Protein AF-A0A653DN55-F1 (afdb_monomer_lite)

Foldseek 3Di:
DPDDPDDDDDDDPPCPVVVVVVVVVVVVVVVVVVVVVCCCVVPVVVVVVVVVVCVVPDDPVVVVVVCQVVVVDPVHHD

Organism: Callosobruchus maculatus (NCBI:txid64391)

InterPro domains:
  IPR034884 Mitochondrial cytochrome c oxidase subunit VIc/VIIs [PF02937] (8-76)
  IPR037169 Mitochondrial cytochrome c oxidase subunit VIc/VIIs superfamily [G3DSA:4.10.93.10] (6-77)
  IPR037169 Mitochondrial cytochrome c oxidase subunit VIc/VIIs superfamily [SSF81415] (8-76)
  IPR051389 Cytochrome c oxidase subunit VIc [PTHR48416] (4-78)

pLDDT: mean 91.52, std 10.81, range [46.41, 98.44]

Structure (mmCIF, N/CA/C/O backbone):
data_AF-A0A653DN55-F1
#
_entry.id   AF-A0A653DN55-F1
#
loop_
_atom_site.group_PDB
_atom_site.id
_atom_site.type_symbol
_atom_site.label_atom_id
_atom_site.label_alt_id
_atom_site.label_comp_id
_atom_site.label_asym_id
_atom_site.label_entity_id
_atom_site.label_seq_id
_atom_site.pdbx_PDB_ins_code
_atom_sit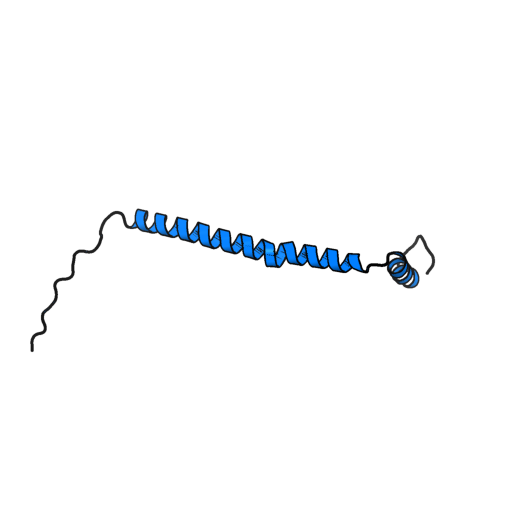e.Cartn_x
_atom_site.Cartn_y
_atom_site.Cartn_z
_atom_site.occupancy
_atom_site.B_iso_or_equiv
_atom_site.auth_seq_id
_atom_site.auth_comp_id
_atom_site.auth_asym_id
_atom_site.auth_atom_id
_atom_site.pdbx_PDB_model_num
ATOM 1 N N . MET A 1 1 ? -23.808 -34.500 48.245 1.00 46.41 1 MET A N 1
ATOM 2 C CA . MET A 1 1 ? -23.031 -33.264 48.011 1.00 46.41 1 MET A CA 1
ATOM 3 C C . MET A 1 1 ? -23.819 -32.369 47.061 1.00 46.41 1 MET A C 1
ATOM 5 O O . MET A 1 1 ? -23.616 -32.440 45.858 1.00 46.41 1 MET A O 1
ATOM 9 N N . SER A 1 2 ? -24.793 -31.612 47.577 1.00 47.53 2 SER A N 1
ATOM 10 C CA . SER A 1 2 ? -25.573 -30.676 46.754 1.00 47.53 2 SER A CA 1
ATOM 11 C C . SER A 1 2 ? -24.737 -29.407 46.589 1.00 47.53 2 SER A C 1
ATOM 13 O O . SER A 1 2 ? -24.544 -28.668 47.552 1.00 47.53 2 SER A O 1
ATOM 15 N N . GLY A 1 3 ? -24.117 -29.243 45.419 1.00 54.25 3 GLY A N 1
ATOM 16 C CA . GLY A 1 3 ? -23.223 -28.127 45.117 1.00 54.25 3 GLY A CA 1
ATOM 17 C C . GLY A 1 3 ? -23.978 -26.800 45.132 1.00 54.25 3 G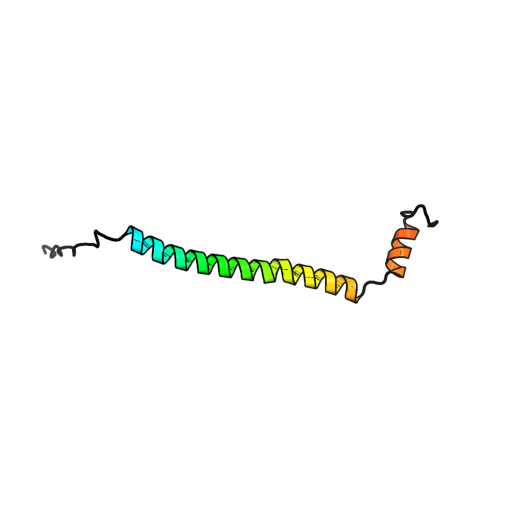LY A C 1
ATOM 18 O O . GLY A 1 3 ? -25.080 -26.701 44.595 1.00 54.25 3 GLY A O 1
ATOM 19 N N . ALA A 1 4 ? -23.398 -25.786 45.769 1.00 62.53 4 ALA A N 1
ATOM 20 C CA . ALA A 1 4 ? -23.975 -24.454 45.854 1.00 62.53 4 ALA A CA 1
ATOM 21 C C . ALA A 1 4 ? -24.271 -23.895 44.450 1.00 62.53 4 ALA A C 1
ATOM 23 O O . ALA A 1 4 ? -23.359 -23.636 43.665 1.00 62.53 4 ALA A O 1
ATOM 24 N N . VAL A 1 5 ? -25.552 -23.687 44.139 1.00 67.94 5 VAL A N 1
ATOM 25 C CA . VAL A 1 5 ? -25.978 -22.939 42.953 1.00 67.94 5 VAL A CA 1
ATOM 26 C C . VAL A 1 5 ? -25.641 -21.469 43.198 1.00 67.94 5 VAL A C 1
ATOM 28 O O . VAL A 1 5 ? -26.337 -20.768 43.933 1.00 67.94 5 VAL A O 1
ATOM 31 N N . GLY A 1 6 ? -24.535 -21.001 42.621 1.00 73.75 6 GLY A N 1
ATOM 32 C CA . GLY A 1 6 ? -24.166 -19.589 42.653 1.00 73.75 6 GLY A CA 1
ATOM 33 C C . GLY A 1 6 ? -25.207 -18.745 41.914 1.00 73.75 6 GLY A C 1
ATOM 34 O O . GLY A 1 6 ? -25.509 -19.004 40.749 1.00 73.75 6 GLY A O 1
ATOM 35 N N . LYS A 1 7 ? -25.766 -17.721 42.572 1.00 75.00 7 LYS A N 1
ATOM 36 C CA . LYS A 1 7 ? -26.624 -16.730 41.903 1.00 75.00 7 LYS A CA 1
ATOM 37 C C . LYS A 1 7 ? -25.786 -15.940 40.894 1.00 75.00 7 LYS A C 1
ATOM 39 O O . LYS A 1 7 ? -24.819 -15.287 41.279 1.00 75.00 7 LYS A O 1
ATOM 44 N N . ALA A 1 8 ? -26.172 -15.975 39.620 1.00 81.69 8 ALA A N 1
ATOM 45 C CA . ALA A 1 8 ? -25.531 -15.174 38.583 1.00 81.69 8 ALA A CA 1
ATOM 46 C C . ALA A 1 8 ? -25.745 -13.673 38.848 1.00 81.69 8 ALA A C 1
ATOM 48 O O . ALA A 1 8 ? -26.864 -13.230 39.123 1.00 81.69 8 ALA A O 1
ATOM 49 N N . ALA A 1 9 ? -24.669 -12.888 38.764 1.00 86.88 9 ALA A N 1
ATOM 50 C CA . ALA A 1 9 ? -24.750 -11.435 38.852 1.00 86.88 9 ALA A CA 1
ATOM 51 C C . ALA A 1 9 ? -25.521 -10.870 37.649 1.00 86.88 9 ALA A C 1
ATOM 53 O O . ALA A 1 9 ? -25.439 -11.395 36.537 1.00 86.88 9 ALA A O 1
ATOM 54 N N . LYS A 1 10 ? -26.281 -9.790 37.867 1.00 86.81 10 LYS A N 1
ATOM 55 C CA . LYS A 1 10 ? -27.089 -9.182 36.805 1.00 86.81 10 LYS A CA 1
ATOM 56 C C . LYS A 1 10 ? -26.166 -8.619 35.710 1.00 86.81 10 LYS A C 1
ATOM 58 O O . LYS A 1 10 ? -25.315 -7.787 36.028 1.00 86.81 10 LYS A O 1
ATOM 63 N N . PRO A 1 11 ? -26.328 -9.033 34.442 1.00 91.12 11 PRO A N 1
ATOM 64 C CA . PRO A 1 11 ? -25.505 -8.530 33.350 1.00 91.12 11 PRO A CA 1
ATOM 65 C C . PRO A 1 11 ? -25.863 -7.079 33.006 1.00 91.12 11 PRO A C 1
ATOM 67 O O . PRO A 1 11 ? -26.900 -6.554 33.423 1.00 91.12 11 PRO A O 1
ATOM 70 N N . GLN A 1 12 ? -25.017 -6.433 32.204 1.00 91.00 12 GLN A N 1
ATOM 71 C CA . GLN A 1 12 ? -25.321 -5.114 31.655 1.00 91.00 12 GLN A CA 1
ATOM 72 C C . GLN A 1 12 ? -26.513 -5.214 30.689 1.00 91.00 12 GLN A C 1
ATOM 74 O O . GLN A 1 12 ? -26.465 -5.966 29.721 1.00 91.00 12 GLN A O 1
ATOM 79 N N . LEU A 1 13 ? -27.580 -4.447 30.938 1.00 93.31 13 LEU A N 1
ATOM 80 C CA . LEU A 1 13 ? -28.816 -4.473 30.131 1.00 93.31 13 LEU A CA 1
ATOM 81 C C . LEU A 1 13 ? -29.055 -3.180 29.339 1.00 93.31 13 LEU A C 1
ATOM 83 O O . LEU A 1 13 ? -30.035 -3.078 28.605 1.00 93.31 13 LEU A O 1
ATOM 87 N N . ARG A 1 14 ? -28.205 -2.160 29.509 1.00 94.19 14 ARG A N 1
ATOM 88 C CA . ARG A 1 14 ? -28.352 -0.847 28.863 1.00 94.19 14 ARG A CA 1
ATOM 89 C C . ARG A 1 14 ? -27.024 -0.375 28.286 1.00 94.19 14 ARG A C 1
ATOM 91 O O . ARG A 1 14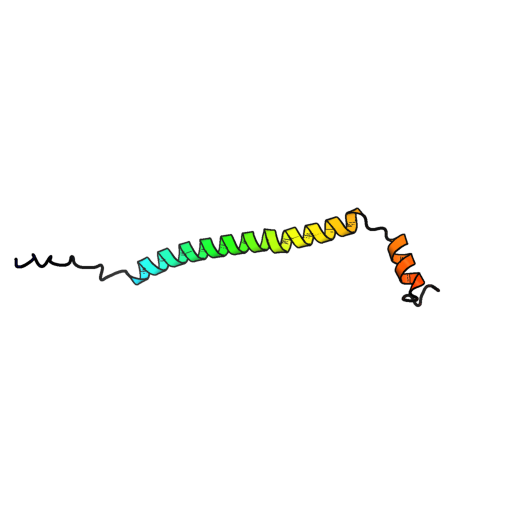 ? -25.963 -0.736 28.778 1.00 94.19 14 ARG A O 1
ATOM 98 N N . GLY A 1 15 ? -27.090 0.443 27.235 1.00 94.00 15 GLY A N 1
ATOM 99 C CA . GLY A 1 15 ? -25.902 1.056 26.627 1.00 94.00 15 GLY A CA 1
ATOM 100 C C . GLY A 1 15 ? -25.012 0.104 25.817 1.00 94.00 15 GLY A C 1
ATOM 101 O O . GLY A 1 15 ? -23.935 0.515 25.394 1.00 94.00 15 GLY A O 1
ATOM 102 N N . LEU A 1 16 ? -25.466 -1.128 25.560 1.00 95.31 16 LEU A N 1
ATOM 103 C CA . LEU A 1 16 ? -24.710 -2.156 24.834 1.00 95.31 16 LEU A CA 1
ATOM 104 C C . LEU A 1 16 ? -24.280 -1.678 23.438 1.00 95.31 16 LEU A C 1
ATOM 106 O O . LEU A 1 16 ? -23.110 -1.786 23.078 1.00 95.31 16 LEU A O 1
ATOM 110 N N . LEU A 1 17 ? -25.200 -1.050 22.696 1.00 95.62 17 LEU A N 1
ATOM 111 C CA . LEU A 1 17 ? -24.915 -0.510 21.365 1.00 95.62 17 LEU A CA 1
ATOM 112 C C . LEU A 1 17 ? -23.833 0.577 21.403 1.00 95.62 17 LEU A C 1
ATOM 114 O O . LEU A 1 17 ? -22.902 0.566 20.607 1.00 95.62 17 LEU A O 1
ATOM 118 N N . HIS A 1 18 ? -23.927 1.507 22.351 1.00 96.19 18 HIS A N 1
ATOM 119 C CA . HIS A 1 18 ? -22.962 2.596 22.478 1.00 96.19 18 HIS A CA 1
ATOM 120 C C . HIS A 1 18 ? -21.560 2.080 22.837 1.00 96.19 18 HIS A C 1
ATOM 122 O O . HIS A 1 18 ? -20.564 2.572 22.306 1.00 96.19 18 HIS A O 1
ATOM 128 N N . GLN A 1 19 ? -21.473 1.057 23.692 1.00 95.19 19 GLN A N 1
ATOM 129 C CA . GLN A 1 19 ? -20.207 0.400 24.013 1.00 95.19 19 GLN A CA 1
ATOM 130 C C . GLN A 1 19 ? -19.602 -0.293 22.784 1.00 95.19 19 GLN A C 1
ATOM 132 O O . GLN A 1 19 ? -18.405 -0.156 22.530 1.00 95.19 19 GLN A O 1
ATOM 137 N N . GLN A 1 20 ? -20.429 -0.976 21.990 1.00 96.19 20 GLN A N 1
ATOM 138 C CA . GLN A 1 20 ? -19.987 -1.644 20.769 1.00 96.19 20 GLN A CA 1
ATOM 139 C C . GLN A 1 20 ? -19.516 -0.647 19.701 1.00 96.19 20 GLN A C 1
ATOM 141 O O . GLN A 1 20 ? -18.464 -0.848 19.102 1.00 96.19 20 GLN A O 1
ATOM 146 N N . ILE A 1 21 ? -20.239 0.460 19.502 1.00 97.56 21 ILE A N 1
ATOM 147 C CA . ILE A 1 21 ? -19.847 1.514 18.554 1.00 97.56 21 ILE A CA 1
ATOM 148 C C . ILE A 1 21 ? -18.486 2.104 18.932 1.00 97.56 21 ILE A C 1
ATOM 150 O O . ILE A 1 21 ? -17.616 2.223 18.073 1.00 97.56 21 ILE A O 1
ATOM 154 N N . LYS A 1 22 ? -18.266 2.425 20.213 1.00 96.88 22 LYS A N 1
ATOM 155 C CA . LYS A 1 22 ? -16.977 2.958 20.683 1.00 96.88 22 LYS A CA 1
ATOM 156 C C . LYS A 1 22 ? -15.816 2.024 20.360 1.00 96.88 22 LYS A C 1
ATOM 158 O O . LYS A 1 22 ? -14.798 2.472 19.841 1.00 96.88 22 LYS A O 1
ATOM 163 N N . PHE A 1 23 ? -15.985 0.734 20.643 1.00 96.62 23 PHE A N 1
ATOM 164 C CA . PHE A 1 23 ? -14.967 -0.266 20.343 1.00 96.62 23 PHE A CA 1
ATOM 165 C C . PHE A 1 23 ? -14.718 -0.390 18.834 1.00 96.62 23 PHE A C 1
ATOM 167 O O . PHE A 1 23 ? -13.572 -0.344 18.387 1.00 96.62 23 PHE A O 1
ATOM 174 N N . ASN A 1 24 ? -15.788 -0.466 18.042 1.00 97.81 24 ASN A N 1
ATOM 175 C CA . ASN A 1 24 ? -15.694 -0.622 16.594 1.00 97.81 24 ASN A CA 1
ATOM 176 C C . ASN A 1 24 ? -15.024 0.575 15.913 1.00 97.81 24 ASN A C 1
ATOM 178 O O . ASN A 1 24 ? -14.269 0.371 14.970 1.00 97.81 24 ASN A O 1
ATOM 182 N N . ILE A 1 25 ? -15.254 1.806 16.381 1.00 98.06 25 ILE A N 1
ATOM 183 C CA . ILE A 1 25 ? -14.599 2.999 15.820 1.00 98.06 25 ILE A CA 1
ATOM 184 C C . ILE A 1 25 ? -13.083 2.936 16.033 1.00 98.06 25 ILE A C 1
ATOM 186 O O . ILE A 1 25 ? -12.322 3.191 15.101 1.00 98.06 25 ILE A O 1
ATOM 190 N N . ILE A 1 26 ? -12.638 2.558 17.235 1.00 98.00 26 ILE A N 1
ATOM 191 C CA . ILE A 1 26 ? -11.207 2.422 17.545 1.00 98.00 26 ILE A CA 1
ATOM 192 C C . ILE A 1 26 ? -10.583 1.329 16.673 1.00 98.00 26 ILE A C 1
ATOM 194 O O . ILE A 1 26 ? -9.535 1.543 16.062 1.00 98.00 26 ILE A O 1
ATOM 198 N N . LEU A 1 27 ? -11.251 0.177 16.569 1.00 98.19 27 LEU A N 1
ATOM 199 C CA . LEU A 1 27 ? -10.789 -0.930 15.737 1.00 98.19 27 LEU A CA 1
ATOM 200 C C . LEU A 1 27 ? -10.723 -0.536 14.255 1.00 98.19 27 LEU A C 1
ATOM 202 O O . LEU A 1 27 ? -9.727 -0.813 13.593 1.00 98.19 27 LEU A O 1
ATOM 206 N N . ALA A 1 28 ? -11.745 0.148 13.741 1.00 98.19 28 ALA A N 1
ATOM 207 C CA . ALA A 1 28 ? -11.788 0.605 12.358 1.00 98.19 28 ALA A CA 1
ATOM 208 C C . ALA A 1 28 ? -10.644 1.577 12.046 1.00 98.19 28 ALA A C 1
ATOM 210 O O . ALA A 1 28 ? -9.977 1.423 11.024 1.00 98.19 28 ALA A O 1
ATOM 211 N N . ALA A 1 29 ? -10.367 2.533 12.939 1.00 98.19 29 ALA A N 1
ATOM 212 C CA . ALA A 1 29 ? -9.253 3.463 12.779 1.00 98.19 29 ALA A CA 1
ATOM 213 C C . ALA A 1 29 ? -7.899 2.735 12.768 1.00 98.19 29 ALA A C 1
ATOM 215 O O . ALA A 1 29 ? -7.052 3.021 11.920 1.00 98.19 29 ALA A O 1
ATOM 216 N N . ALA A 1 30 ? -7.710 1.757 13.659 1.00 98.38 30 ALA A N 1
ATOM 217 C CA . ALA A 1 30 ? -6.493 0.953 13.703 1.00 98.38 30 ALA A CA 1
ATOM 218 C C . ALA A 1 30 ? -6.298 0.145 12.409 1.00 98.38 30 ALA A C 1
ATOM 220 O O . ALA A 1 30 ? -5.230 0.201 11.800 1.00 98.38 30 ALA A O 1
ATOM 221 N N . VAL A 1 31 ? -7.339 -0.555 11.947 1.00 98.38 31 VAL A N 1
ATOM 222 C CA . VAL A 1 31 ? -7.288 -1.358 10.715 1.00 98.38 31 VAL A CA 1
ATOM 223 C C . VAL A 1 31 ? -7.040 -0.475 9.491 1.00 98.38 31 VAL A C 1
ATOM 225 O O . VAL A 1 31 ? -6.201 -0.814 8.658 1.00 98.38 31 VAL A O 1
ATOM 228 N N . ALA A 1 32 ? -7.702 0.681 9.401 1.00 98.31 32 ALA A N 1
ATOM 229 C CA . ALA A 1 32 ? -7.475 1.640 8.324 1.00 98.31 32 ALA A CA 1
ATOM 230 C C . ALA A 1 32 ? -6.029 2.163 8.320 1.00 98.31 32 ALA A C 1
ATOM 232 O O . ALA A 1 32 ? -5.399 2.224 7.263 1.00 98.31 32 ALA A O 1
ATOM 233 N N . GLY A 1 33 ? -5.474 2.477 9.495 1.00 98.38 33 GLY A N 1
ATOM 234 C CA . GLY A 1 33 ? -4.079 2.895 9.639 1.00 98.38 33 GLY A CA 1
ATOM 235 C C . GLY A 1 33 ? -3.094 1.823 9.167 1.00 98.38 33 GLY A C 1
ATOM 236 O O . GLY A 1 33 ? -2.192 2.112 8.380 1.00 98.38 33 GLY A O 1
ATOM 237 N N . VAL A 1 34 ? -3.304 0.568 9.573 1.00 98.44 34 VAL A N 1
ATOM 238 C CA . VAL A 1 34 ? -2.476 -0.566 9.129 1.00 98.44 34 VAL A CA 1
ATOM 239 C C . VAL A 1 34 ? -2.570 -0.755 7.615 1.00 98.44 34 VAL A C 1
ATOM 241 O O . VAL A 1 34 ? -1.541 -0.878 6.952 1.00 98.44 34 VAL A O 1
ATOM 244 N N . ALA A 1 35 ? -3.777 -0.720 7.047 1.00 98.25 35 ALA A N 1
ATOM 245 C CA . ALA A 1 35 ? -3.984 -0.863 5.608 1.00 98.25 35 ALA A CA 1
ATOM 246 C C . ALA A 1 35 ? -3.299 0.258 4.806 1.00 98.25 35 ALA A C 1
ATOM 248 O O . ALA A 1 35 ? -2.693 -0.005 3.761 1.00 98.25 35 ALA A O 1
ATOM 249 N N . ALA A 1 36 ? -3.335 1.496 5.306 1.00 98.19 36 ALA A N 1
ATOM 250 C CA . ALA A 1 36 ? -2.663 2.628 4.679 1.00 98.19 36 ALA A CA 1
ATOM 251 C C . ALA A 1 36 ? -1.137 2.442 4.661 1.00 98.19 36 ALA A C 1
ATOM 253 O O . ALA A 1 36 ? -0.505 2.595 3.612 1.00 98.19 36 ALA A O 1
ATOM 254 N N . VAL A 1 37 ? -0.545 2.050 5.794 1.00 98.25 37 VAL A N 1
ATOM 255 C CA . VAL A 1 37 ? 0.902 1.795 5.889 1.00 98.25 37 VAL A CA 1
ATOM 256 C C . VAL A 1 37 ? 1.309 0.619 5.004 1.00 98.25 37 VAL A C 1
ATOM 258 O O . VAL A 1 37 ? 2.278 0.734 4.251 1.00 98.25 37 VAL A O 1
ATOM 261 N N . ALA A 1 38 ? 0.548 -0.477 5.026 1.00 98.12 38 ALA A N 1
ATOM 262 C CA . ALA A 1 38 ? 0.799 -1.639 4.180 1.00 98.12 38 ALA A CA 1
ATOM 263 C C . ALA A 1 38 ? 0.790 -1.256 2.693 1.00 98.12 38 ALA A C 1
ATOM 265 O O . ALA A 1 38 ? 1.729 -1.571 1.965 1.00 98.12 38 ALA A O 1
ATOM 266 N N . THR A 1 39 ? -0.214 -0.498 2.250 1.00 97.94 39 THR A N 1
ATOM 267 C CA . THR A 1 39 ? -0.300 -0.043 0.855 1.00 97.94 39 THR A CA 1
ATOM 268 C C . THR A 1 39 ? 0.873 0.869 0.489 1.00 97.94 39 THR A C 1
ATOM 270 O O . THR A 1 39 ? 1.473 0.726 -0.577 1.00 97.94 39 THR A O 1
ATOM 273 N N . LYS A 1 40 ? 1.262 1.781 1.385 1.00 97.50 40 LYS A N 1
ATOM 274 C CA . LYS A 1 40 ? 2.407 2.669 1.162 1.00 97.50 40 LYS A CA 1
ATOM 275 C C . LYS A 1 40 ? 3.705 1.882 0.975 1.00 97.50 40 LYS A C 1
ATOM 277 O O . LYS A 1 40 ? 4.424 2.142 0.017 1.00 97.50 40 LYS A O 1
ATOM 282 N N . VAL A 1 41 ? 3.990 0.919 1.848 1.00 97.56 41 VAL A N 1
ATOM 283 C CA . VAL A 1 41 ? 5.256 0.170 1.819 1.00 97.56 41 VAL A CA 1
ATOM 284 C C . VAL A 1 41 ? 5.275 -0.853 0.683 1.00 97.56 41 VAL A C 1
ATOM 286 O O . VAL A 1 41 ? 6.197 -0.865 -0.130 1.00 97.56 41 VAL A O 1
ATOM 289 N N . PHE A 1 42 ? 4.249 -1.698 0.592 1.00 96.94 42 PHE A N 1
ATOM 290 C CA . PHE A 1 42 ? 4.266 -2.831 -0.333 1.00 96.94 42 PHE A CA 1
ATOM 291 C C . PHE A 1 42 ? 3.909 -2.455 -1.767 1.00 96.94 42 PHE A C 1
ATOM 293 O O . PHE A 1 42 ? 4.361 -3.122 -2.692 1.00 96.94 42 PHE A O 1
ATOM 300 N N . VAL A 1 43 ? 3.124 -1.396 -1.976 1.00 96.38 43 VAL A N 1
ATOM 301 C CA . VAL A 1 43 ? 2.715 -0.985 -3.325 1.00 96.38 43 VAL A CA 1
ATOM 302 C C . VAL A 1 43 ? 3.480 0.253 -3.762 1.00 96.38 43 VAL A C 1
ATOM 304 O O . VAL A 1 43 ? 4.182 0.216 -4.773 1.00 96.38 43 VAL A O 1
ATOM 307 N N . ASN A 1 44 ? 3.366 1.353 -3.018 1.00 97.12 44 ASN A N 1
ATOM 308 C CA . ASN A 1 44 ? 3.869 2.641 -3.497 1.00 97.12 44 ASN A CA 1
ATOM 309 C C . ASN A 1 44 ? 5.398 2.693 -3.491 1.00 97.12 44 A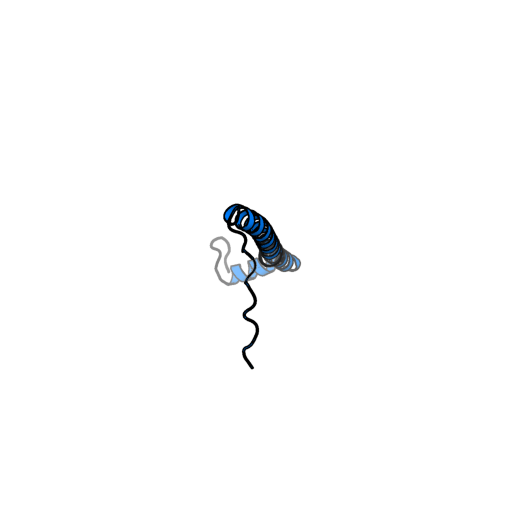SN A C 1
ATOM 311 O O . ASN A 1 44 ? 6.002 2.993 -4.522 1.00 97.12 44 ASN A O 1
ATOM 315 N N . ASP A 1 45 ? 6.025 2.380 -2.359 1.00 96.94 45 ASP A N 1
ATOM 316 C CA . ASP A 1 45 ? 7.482 2.408 -2.236 1.00 96.94 45 ASP A CA 1
ATOM 317 C C . ASP A 1 45 ? 8.123 1.329 -3.112 1.00 96.94 45 ASP A C 1
ATOM 319 O O . ASP A 1 45 ? 9.102 1.605 -3.803 1.00 96.94 45 ASP A O 1
ATOM 323 N N . HIS A 1 46 ? 7.529 0.132 -3.175 1.00 96.81 46 HIS A N 1
ATOM 324 C CA . HIS A 1 46 ? 7.993 -0.922 -4.076 1.00 96.81 46 HIS A CA 1
ATOM 325 C C . HIS A 1 46 ? 8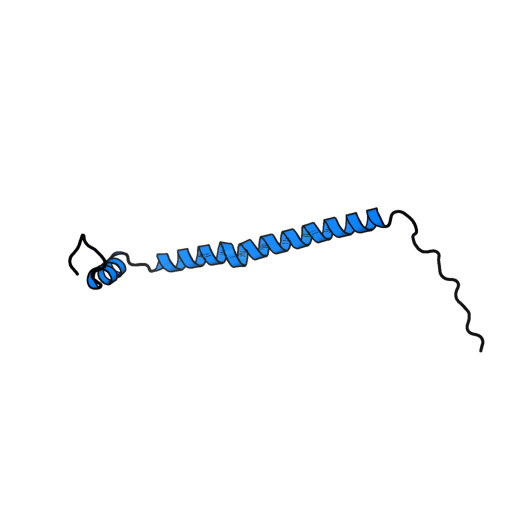.008 -0.463 -5.540 1.00 96.81 46 HIS A C 1
ATOM 327 O O . HIS A 1 46 ? 9.036 -0.580 -6.205 1.00 96.81 46 HIS A O 1
ATOM 333 N N . ARG A 1 47 ? 6.912 0.132 -6.036 1.00 96.31 47 ARG A N 1
ATOM 334 C CA . ARG A 1 47 ? 6.856 0.671 -7.404 1.00 96.31 47 ARG A CA 1
ATOM 335 C C . ARG A 1 47 ? 7.918 1.743 -7.623 1.00 96.31 47 ARG A C 1
ATOM 337 O O . ARG A 1 47 ? 8.662 1.653 -8.593 1.00 96.31 47 ARG A O 1
ATOM 344 N N . LYS A 1 48 ? 8.033 2.720 -6.718 1.00 96.56 48 LYS A N 1
ATOM 345 C CA . LYS A 1 48 ? 9.052 3.781 -6.817 1.00 96.56 48 LYS A CA 1
ATOM 346 C C . LYS A 1 48 ? 10.463 3.201 -6.898 1.00 96.56 48 LYS A C 1
ATOM 348 O O . LYS A 1 48 ? 11.241 3.624 -7.747 1.00 96.56 48 LYS A O 1
ATOM 353 N N . ASN A 1 49 ? 10.760 2.200 -6.073 1.00 96.62 49 ASN A N 1
ATOM 354 C CA . ASN A 1 49 ? 12.053 1.525 -6.071 1.00 96.62 49 ASN A CA 1
ATOM 355 C C . ASN A 1 49 ? 12.304 0.762 -7.375 1.00 96.62 49 ASN A C 1
ATOM 357 O O . ASN A 1 49 ? 13.413 0.822 -7.893 1.00 96.62 49 ASN A O 1
ATOM 361 N N . LEU A 1 50 ? 11.299 0.085 -7.940 1.00 96.44 50 LEU A N 1
ATOM 362 C CA . LEU A 1 50 ? 11.436 -0.589 -9.235 1.00 96.44 50 LEU A CA 1
ATOM 363 C C . LEU A 1 50 ? 11.789 0.394 -10.356 1.00 96.44 50 LEU A C 1
ATOM 365 O O . LEU A 1 50 ? 12.746 0.153 -11.088 1.00 96.44 50 LEU A O 1
ATOM 369 N N . TYR A 1 51 ? 11.070 1.516 -10.460 1.00 95.38 51 TYR A N 1
ATOM 370 C CA . TYR A 1 51 ? 11.382 2.545 -11.456 1.00 95.38 51 TYR A CA 1
ATOM 371 C C . TYR A 1 51 ? 12.770 3.149 -11.227 1.00 95.38 51 TYR A C 1
ATOM 373 O O . TYR A 1 51 ? 13.552 3.257 -12.168 1.00 95.38 51 TYR A O 1
ATOM 381 N N . ALA A 1 52 ? 13.112 3.487 -9.981 1.00 96.62 52 ALA A N 1
ATOM 382 C CA . ALA A 1 52 ? 14.431 4.021 -9.651 1.00 96.62 52 ALA A CA 1
ATOM 383 C C . ALA A 1 52 ? 15.554 3.039 -10.021 1.00 96.62 52 ALA A C 1
ATOM 385 O O . ALA A 1 52 ? 16.552 3.438 -10.614 1.00 96.62 52 ALA A O 1
ATOM 386 N N . ASN A 1 53 ? 15.373 1.749 -9.729 1.00 95.75 53 ASN A N 1
ATOM 387 C CA . ASN A 1 53 ? 16.342 0.708 -10.059 1.00 95.75 53 ASN A CA 1
ATOM 388 C C . ASN A 1 53 ? 16.473 0.495 -11.567 1.00 95.75 53 ASN A C 1
ATOM 390 O O . ASN A 1 53 ? 17.590 0.309 -12.042 1.00 95.75 53 ASN A O 1
ATOM 394 N N . PHE A 1 54 ? 15.366 0.554 -12.314 1.00 94.38 54 PHE A N 1
ATOM 395 C CA . PHE A 1 54 ? 15.393 0.463 -13.772 1.00 94.38 54 PHE A CA 1
ATOM 396 C C . PHE A 1 54 ? 16.235 1.593 -14.368 1.00 94.38 54 PHE A C 1
ATOM 398 O O . PHE A 1 54 ? 17.189 1.328 -15.092 1.00 94.38 54 PHE A O 1
ATOM 405 N N . TYR A 1 55 ? 15.949 2.845 -14.000 1.00 94.50 55 TYR A N 1
ATOM 406 C CA . TYR A 1 55 ? 16.655 4.004 -14.553 1.00 94.50 55 TYR A CA 1
ATOM 407 C C . TYR A 1 55 ? 18.088 4.175 -14.041 1.00 94.50 55 TYR A C 1
ATOM 409 O O . TYR A 1 55 ? 18.870 4.879 -14.670 1.00 94.50 55 TYR A O 1
ATOM 417 N N . LYS A 1 56 ? 18.472 3.515 -12.942 1.00 94.56 56 LYS A N 1
ATOM 418 C CA . LYS A 1 56 ? 19.830 3.608 -12.386 1.00 94.56 56 LYS A CA 1
ATOM 419 C C . LYS A 1 56 ? 20.911 3.102 -13.346 1.00 94.56 56 LYS A C 1
ATOM 421 O O . LYS A 1 56 ? 22.026 3.611 -13.322 1.00 94.56 56 LYS A O 1
ATOM 426 N N . SER A 1 57 ? 20.599 2.092 -14.153 1.00 91.50 57 SER A N 1
ATOM 427 C CA . SER A 1 57 ? 21.525 1.481 -15.117 1.00 91.50 57 SER A CA 1
ATOM 428 C C . SER A 1 57 ? 20.972 1.456 -16.543 1.00 91.50 57 SER A C 1
ATOM 430 O O . SER A 1 57 ? 21.501 0.744 -17.399 1.00 91.50 57 SER A O 1
ATOM 432 N N . TYR A 1 58 ? 19.899 2.205 -16.804 1.00 94.25 58 TYR A N 1
ATOM 433 C CA . TYR A 1 58 ? 19.269 2.233 -18.114 1.00 94.25 58 TYR A CA 1
ATOM 434 C C . TYR A 1 58 ? 20.097 3.046 -19.107 1.00 94.25 58 TYR A C 1
ATOM 436 O O . TYR A 1 58 ? 20.282 4.249 -18.943 1.00 94.25 58 TYR A O 1
ATOM 444 N N . ASP A 1 59 ? 20.545 2.375 -20.163 1.00 94.56 59 ASP A N 1
ATOM 445 C CA . ASP A 1 59 ? 21.206 2.989 -21.308 1.00 94.56 59 ASP A CA 1
ATOM 446 C C . ASP A 1 59 ? 20.205 3.114 -22.469 1.00 94.56 59 ASP A C 1
ATOM 448 O O . ASP A 1 59 ? 19.700 2.123 -23.022 1.00 94.56 59 ASP A O 1
ATOM 452 N N . ILE A 1 60 ? 19.893 4.364 -22.808 1.00 93.12 60 ILE A N 1
ATOM 453 C CA . ILE A 1 60 ? 18.910 4.721 -23.833 1.00 93.12 60 ILE A CA 1
ATOM 454 C C . ILE A 1 60 ? 19.409 4.314 -25.222 1.00 93.12 60 ILE A C 1
ATOM 456 O O . ILE A 1 60 ? 18.628 3.796 -26.016 1.00 93.12 60 ILE A O 1
ATOM 460 N N . GLU A 1 61 ? 20.697 4.474 -25.521 1.00 93.88 61 GLU A N 1
ATOM 461 C CA . GLU A 1 61 ? 21.234 4.130 -26.839 1.00 93.88 61 GLU A CA 1
ATOM 462 C C . GLU A 1 61 ? 21.231 2.618 -27.034 1.00 93.88 61 GLU A C 1
ATOM 464 O O . GLU A 1 61 ? 20.776 2.110 -28.061 1.00 93.88 61 GLU A O 1
ATOM 469 N N . LYS A 1 62 ? 21.648 1.866 -26.011 1.00 94.31 62 LYS A N 1
ATOM 470 C CA . LYS A 1 62 ? 21.627 0.400 -26.058 1.00 94.31 62 LYS A CA 1
ATOM 471 C C . LYS A 1 62 ? 20.216 -0.146 -26.272 1.00 94.31 62 LYS A C 1
ATOM 473 O O . LYS A 1 62 ? 20.023 -1.041 -27.098 1.00 94.31 62 LYS A O 1
ATOM 478 N N . SER A 1 63 ? 19.235 0.369 -25.532 1.00 93.06 63 SER A N 1
ATOM 479 C CA . SER A 1 63 ? 17.833 -0.043 -25.676 1.00 93.06 63 SER A CA 1
ATOM 480 C C . SER A 1 63 ? 17.256 0.359 -27.037 1.00 93.06 63 SER A C 1
ATOM 482 O O . SER A 1 63 ? 16.601 -0.460 -27.686 1.00 93.06 63 SER A O 1
ATOM 484 N N . PHE A 1 64 ? 17.571 1.561 -27.526 1.00 93.31 64 PHE A N 1
ATOM 485 C CA . PHE A 1 64 ? 17.215 2.012 -28.869 1.00 93.31 64 PHE A CA 1
ATOM 486 C C . PHE A 1 64 ? 17.788 1.087 -29.942 1.00 93.31 64 PHE A C 1
ATOM 488 O O . PHE A 1 64 ? 17.037 0.584 -30.771 1.00 93.31 64 PHE A O 1
ATOM 495 N N . HIS A 1 65 ? 19.085 0.778 -29.902 1.00 94.06 65 HIS A N 1
ATOM 496 C CA . HIS A 1 65 ? 19.709 -0.120 -30.872 1.00 94.06 65 HIS A CA 1
ATOM 497 C C . HIS A 1 65 ? 19.134 -1.539 -30.819 1.00 94.06 65 HIS A C 1
ATOM 499 O O . HIS A 1 65 ? 19.005 -2.181 -31.859 1.00 94.06 65 HIS A O 1
ATOM 505 N N . GLN A 1 66 ? 18.751 -2.038 -29.639 1.00 94.25 66 GLN A N 1
ATOM 506 C CA . GLN A 1 66 ? 18.046 -3.319 -29.524 1.00 94.25 66 GLN A CA 1
ATOM 507 C C . GLN A 1 66 ? 16.671 -3.294 -30.198 1.00 94.25 66 GLN A C 1
ATOM 509 O O . GLN A 1 66 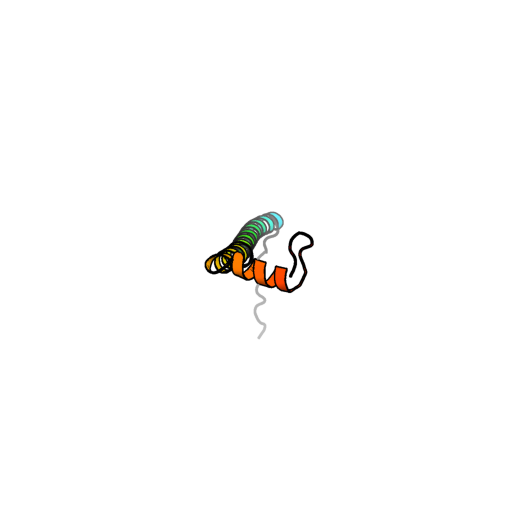? 16.285 -4.289 -30.808 1.00 94.25 66 GLN A O 1
ATOM 514 N N . MET A 1 67 ? 15.930 -2.190 -30.080 1.00 92.75 67 MET A N 1
ATOM 515 C CA . MET A 1 67 ? 14.625 -2.030 -30.726 1.00 92.75 67 MET A CA 1
ATOM 516 C C . MET A 1 67 ? 14.761 -1.803 -32.234 1.00 92.75 67 MET A C 1
ATOM 518 O O . MET A 1 67 ? 14.058 -2.439 -33.016 1.00 92.75 67 MET A O 1
ATOM 522 N N . ARG A 1 68 ? 15.730 -0.980 -32.643 1.00 93.56 68 ARG A N 1
ATOM 523 C CA . ARG A 1 68 ? 16.065 -0.695 -34.039 1.00 93.56 68 ARG A CA 1
ATOM 524 C C . ARG A 1 68 ? 16.411 -1.975 -34.793 1.00 93.56 68 ARG A C 1
ATOM 526 O O . ARG A 1 68 ? 15.733 -2.291 -35.757 1.00 93.56 68 ARG A O 1
ATOM 533 N N . LYS A 1 69 ? 17.333 -2.791 -34.267 1.00 93.19 69 LYS A N 1
ATOM 534 C CA . LYS A 1 69 ? 17.720 -4.081 -34.874 1.00 93.19 69 LYS A CA 1
ATOM 535 C C . LYS A 1 69 ? 16.567 -5.073 -35.028 1.00 93.19 69 LYS A C 1
ATOM 537 O O . LYS A 1 69 ? 16.657 -5.995 -35.829 1.00 93.19 69 LYS A O 1
ATOM 542 N N . LYS A 1 70 ? 15.499 -4.924 -34.240 1.00 93.38 70 LYS A N 1
ATOM 543 C CA . LYS A 1 70 ? 14.281 -5.740 -34.357 1.00 93.38 70 LYS A CA 1
ATOM 544 C C . LYS A 1 70 ? 13.318 -5.225 -35.434 1.00 93.38 70 LYS A C 1
ATOM 546 O O . LYS A 1 70 ? 12.262 -5.822 -35.600 1.00 93.38 70 LYS A O 1
ATOM 551 N N . GLY A 1 71 ? 13.656 -4.141 -36.134 1.00 91.38 71 GLY A N 1
ATOM 552 C CA . GLY A 1 71 ? 12.817 -3.530 -37.164 1.00 91.38 71 GLY A CA 1
ATOM 553 C C . GLY A 1 71 ? 11.536 -2.906 -36.609 1.00 91.38 71 GLY A C 1
ATOM 554 O O . GLY A 1 71 ? 10.537 -2.852 -37.311 1.00 91.38 71 GLY A O 1
ATOM 555 N N . LEU A 1 72 ? 11.533 -2.485 -35.337 1.00 91.12 72 LEU A N 1
ATOM 556 C CA . LEU A 1 72 ? 10.346 -1.913 -34.683 1.00 91.12 72 LEU A CA 1
ATOM 557 C C . LEU A 1 72 ? 10.068 -0.458 -35.089 1.00 91.12 72 LEU A C 1
ATOM 559 O O . LEU A 1 72 ? 8.995 0.057 -34.784 1.00 91.12 72 LEU A O 1
ATOM 563 N N . PHE A 1 73 ? 11.037 0.220 -35.705 1.00 93.00 73 PHE A N 1
ATOM 564 C CA . PHE A 1 73 ? 10.925 1.628 -36.071 1.00 93.00 73 PHE A CA 1
ATOM 565 C C . PHE A 1 73 ? 10.729 1.784 -37.578 1.00 93.00 73 PHE A C 1
ATOM 567 O O . PHE A 1 73 ? 11.554 1.312 -38.350 1.00 93.00 73 PHE A O 1
ATOM 574 N N . ASP A 1 74 ? 9.703 2.535 -37.981 1.00 90.94 74 ASP A N 1
ATOM 575 C CA . ASP A 1 74 ? 9.522 2.957 -39.380 1.00 90.94 74 ASP A CA 1
ATOM 576 C C . ASP A 1 74 ? 10.458 4.115 -39.760 1.00 90.94 74 ASP A C 1
ATOM 578 O O . ASP A 1 74 ? 10.808 4.302 -40.921 1.00 90.94 74 ASP A O 1
ATOM 582 N N . SER A 1 75 ? 10.881 4.915 -38.777 1.00 92.25 75 SER A N 1
ATOM 583 C CA . SER A 1 75 ? 11.733 6.089 -38.995 1.00 92.25 75 SER A CA 1
ATOM 584 C C . SER A 1 75 ? 13.219 5.758 -39.148 1.00 92.25 75 SER A C 1
ATOM 586 O O . SER A 1 75 ? 14.009 6.642 -39.476 1.00 92.25 75 SER A O 1
ATOM 588 N N . CYS A 1 76 ? 13.634 4.531 -38.826 1.00 84.94 76 CYS A N 1
ATOM 589 C CA . CYS A 1 76 ? 15.034 4.118 -38.836 1.00 84.94 76 CYS A CA 1
ATOM 590 C C . CYS A 1 76 ? 15.147 2.671 -39.309 1.00 84.94 76 CYS A C 1
ATOM 592 O O . CYS A 1 76 ? 14.580 1.779 -38.686 1.00 84.94 76 CYS A O 1
ATOM 594 N N . GLU A 1 77 ? 15.940 2.439 -40.351 1.00 82.88 77 GLU A N 1
ATOM 595 C CA . GLU A 1 77 ? 16.236 1.088 -40.838 1.00 82.88 77 GLU A CA 1
ATOM 596 C C . GLU A 1 77 ? 16.946 0.244 -39.761 1.00 82.88 77 GLU A C 1
ATOM 598 O O . GLU A 1 77 ? 17.690 0.821 -38.962 1.00 82.88 77 GLU A O 1
ATOM 603 N N . PRO A 1 78 ? 16.741 -1.086 -39.716 1.00 79.81 78 PRO A N 1
ATOM 604 C CA . PRO A 1 78 ? 17.272 -1.952 -38.662 1.00 79.81 78 PRO A CA 1
ATOM 605 C C . PRO A 1 78 ? 18.792 -1.895 -38.434 1.00 79.81 78 PRO A C 1
ATOM 607 O O . PRO A 1 78 ? 19.555 -1.655 -39.395 1.00 79.81 78 PRO A O 1
#

Radius of gyration: 32.03 Å; chains: 1; bounding box: 50×39×89 Å

Sequence (78 aa):
MSGAVGKAAKPQLRGLLHQQIKFNIILAAAVAGVAAVATKVFVNDHRKNLYANFYKSYDIEKSFHQMRKKGLFDSCEP

Secondary structure (DSSP, 8-state):
-----PPPPPPP-SSHHHHHHHHHHHHHHHHHHHHHHHHIIIIIIHHHHHHHHHHHS--HHHHHHHHHTTT--SSS--